Protein AF-A0AAU2B4T7-F1 (afdb_monomer_lite)

Structure (mmCIF, N/CA/C/O backbone):
data_AF-A0AAU2B4T7-F1
#
_entry.id   AF-A0AAU2B4T7-F1
#
loop_
_atom_site.group_PDB
_atom_site.id
_atom_site.type_symbol
_atom_site.label_atom_id
_atom_site.label_alt_id
_atom_site.label_comp_id
_atom_site.label_asym_id
_atom_site.label_entity_id
_atom_site.label_seq_id
_atom_site.pdbx_PDB_ins_code
_atom_site.Cartn_x
_atom_site.Cartn_y
_atom_site.Cartn_z
_atom_site.occupancy
_atom_site.B_iso_or_equiv
_atom_site.auth_seq_id
_atom_site.auth_comp_id
_atom_site.auth_asym_id
_atom_site.auth_atom_id
_atom_site.pdbx_PDB_model_num
ATOM 1 N N . MET A 1 1 ? 13.700 20.867 9.592 1.00 65.12 1 MET A N 1
ATOM 2 C CA . MET A 1 1 ? 14.419 20.453 8.367 1.00 65.12 1 MET A CA 1
ATOM 3 C C . MET A 1 1 ? 14.984 21.706 7.718 1.00 65.12 1 MET A C 1
ATOM 5 O O . MET A 1 1 ? 14.239 22.671 7.587 1.00 65.12 1 MET A O 1
ATOM 9 N N . ASP A 1 2 ? 16.271 21.723 7.380 1.00 89.44 2 ASP A N 1
ATOM 10 C CA . ASP A 1 2 ? 16.912 22.858 6.702 1.00 89.44 2 ASP A CA 1
ATOM 11 C C . ASP A 1 2 ? 16.233 23.143 5.335 1.00 89.44 2 ASP A C 1
ATOM 13 O O . ASP A 1 2 ? 15.944 22.196 4.593 1.00 89.44 2 ASP A O 1
ATOM 17 N N . PRO A 1 3 ? 15.928 24.411 4.981 1.00 88.50 3 PRO A N 1
ATOM 18 C CA . PRO A 1 3 ? 15.316 24.763 3.699 1.00 88.50 3 PRO A CA 1
ATOM 19 C C . PRO A 1 3 ? 16.055 24.267 2.449 1.00 88.50 3 PRO A C 1
ATOM 21 O O . PRO A 1 3 ? 15.417 24.097 1.405 1.00 88.50 3 PRO A O 1
ATOM 24 N N . LEU A 1 4 ? 17.378 24.070 2.502 1.00 88.19 4 LEU A N 1
ATOM 25 C CA . LEU A 1 4 ? 18.129 23.475 1.391 1.00 88.19 4 LEU A CA 1
ATOM 26 C C . LEU A 1 4 ? 17.910 21.957 1.331 1.00 88.19 4 LEU A C 1
ATOM 28 O O . LEU A 1 4 ? 17.524 21.450 0.276 1.00 88.19 4 LEU A O 1
ATOM 32 N N . ALA A 1 5 ? 18.037 21.259 2.462 1.00 89.44 5 ALA A N 1
ATOM 33 C CA . ALA A 1 5 ? 17.748 19.825 2.560 1.00 89.44 5 ALA A CA 1
ATOM 34 C C . ALA A 1 5 ? 16.322 19.475 2.090 1.00 89.44 5 ALA A C 1
ATOM 36 O O . ALA A 1 5 ? 16.119 18.525 1.334 1.00 89.44 5 ALA A O 1
ATOM 37 N N . ARG A 1 6 ? 15.323 20.295 2.452 1.00 88.94 6 ARG A N 1
ATOM 38 C CA . ARG A 1 6 ? 13.937 20.118 1.985 1.00 88.94 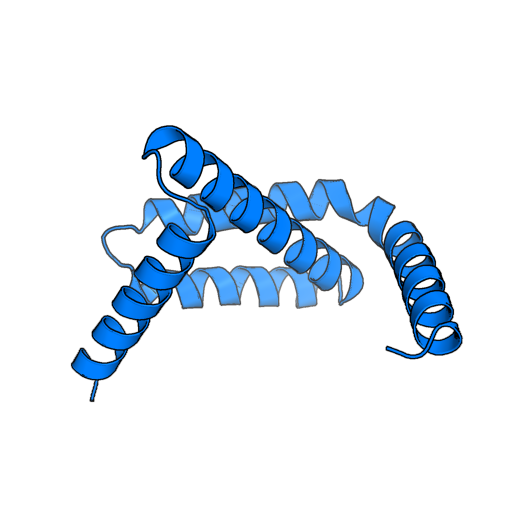6 ARG A CA 1
ATOM 39 C C . ARG A 1 6 ? 13.823 20.222 0.461 1.00 88.94 6 ARG A C 1
ATOM 41 O O . ARG A 1 6 ? 13.106 19.437 -0.151 1.00 88.94 6 ARG A O 1
ATOM 48 N N . ARG A 1 7 ? 14.511 21.187 -0.157 1.00 90.19 7 ARG A N 1
ATOM 49 C CA . ARG A 1 7 ? 14.491 21.379 -1.618 1.00 90.19 7 ARG A CA 1
ATOM 50 C C . ARG A 1 7 ? 15.153 20.218 -2.354 1.00 90.19 7 ARG A C 1
ATOM 52 O O . ARG A 1 7 ? 14.599 19.752 -3.344 1.00 90.19 7 ARG A O 1
ATOM 59 N N . GLN A 1 8 ? 16.283 19.729 -1.848 1.00 91.75 8 GLN A N 1
ATOM 60 C CA . GLN A 1 8 ? 16.969 18.558 -2.400 1.00 91.75 8 GLN A CA 1
ATOM 61 C C . GLN A 1 8 ? 16.091 17.306 -2.324 1.00 91.75 8 GLN A C 1
ATOM 63 O O . GLN A 1 8 ? 15.960 16.594 -3.316 1.00 91.75 8 GLN A O 1
ATOM 68 N N . MET A 1 9 ? 15.419 17.092 -1.190 1.00 92.38 9 MET A N 1
ATOM 69 C CA . MET A 1 9 ? 14.482 15.981 -1.022 1.00 92.38 9 MET A CA 1
ATOM 70 C C . MET A 1 9 ? 13.330 16.049 -2.033 1.00 92.38 9 MET A C 1
ATOM 72 O O . MET A 1 9 ? 13.035 15.063 -2.699 1.00 92.38 9 MET A O 1
ATOM 76 N N . ILE A 1 10 ? 12.705 17.220 -2.199 1.00 92.50 10 ILE A N 1
ATOM 77 C CA . ILE A 1 10 ? 11.608 17.400 -3.165 1.00 92.50 10 ILE A CA 1
ATOM 78 C C . ILE A 1 10 ? 12.079 17.112 -4.595 1.00 92.50 10 ILE A C 1
ATOM 80 O O . ILE A 1 10 ? 11.387 16.413 -5.332 1.00 92.50 10 ILE A O 1
ATOM 84 N N . ALA A 1 11 ? 13.248 17.627 -4.985 1.00 92.50 11 ALA A N 1
ATOM 85 C CA . ALA A 1 11 ? 13.804 17.384 -6.313 1.00 92.50 11 ALA A CA 1
ATOM 86 C C . ALA A 1 11 ? 14.079 15.890 -6.545 1.00 92.50 11 ALA A C 1
ATOM 88 O O . ALA A 1 11 ? 13.727 15.356 -7.594 1.00 92.50 11 ALA A O 1
ATOM 89 N N . HIS A 1 12 ? 14.635 15.200 -5.547 1.00 92.81 12 HIS A N 1
ATOM 90 C CA . HIS A 1 12 ? 14.878 13.762 -5.624 1.00 92.81 12 HIS A CA 1
ATOM 91 C C . HIS A 1 12 ? 13.573 12.966 -5.777 1.00 92.81 12 HIS A C 1
ATOM 93 O O . HIS A 1 12 ? 13.461 12.142 -6.679 1.00 92.81 12 HIS A O 1
ATOM 99 N N . VAL A 1 13 ? 12.539 13.288 -4.991 1.00 92.38 13 VAL A N 1
ATOM 100 C CA . VAL A 1 13 ? 11.211 12.660 -5.112 1.00 92.38 13 VAL A CA 1
ATOM 101 C C . VAL A 1 13 ? 10.605 12.871 -6.503 1.00 92.38 13 VAL A C 1
ATOM 103 O O . VAL A 1 13 ? 9.962 11.970 -7.034 1.00 92.38 13 VAL A O 1
ATOM 106 N N . GLN A 1 14 ? 10.799 14.038 -7.123 1.00 92.19 14 GLN A N 1
ATOM 107 C CA . GLN A 1 14 ? 10.306 14.288 -8.481 1.00 92.19 14 GLN A CA 1
ATOM 108 C C . GLN A 1 14 ? 11.001 13.411 -9.528 1.00 92.19 14 GLN A C 1
ATOM 110 O O . GLN A 1 14 ? 10.323 12.901 -10.421 1.00 9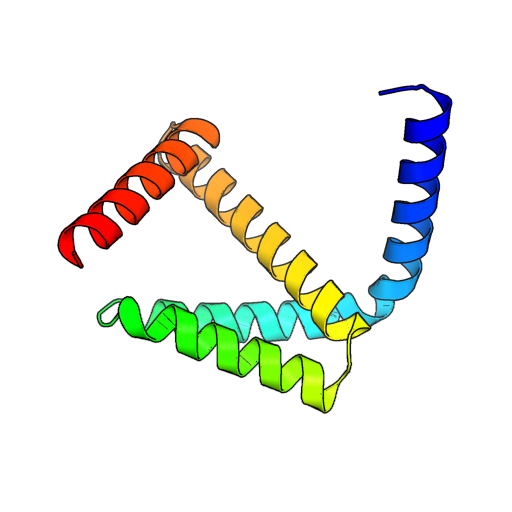2.19 14 GLN A O 1
ATOM 115 N N . VAL A 1 15 ? 12.316 13.214 -9.403 1.00 94.06 15 VAL A N 1
ATOM 116 C CA . VAL A 1 15 ? 13.085 12.316 -10.277 1.00 94.06 15 VAL A CA 1
ATOM 117 C C . VAL A 1 15 ? 12.597 10.878 -10.120 1.00 94.06 15 VAL A C 1
ATOM 119 O O . VAL A 1 15 ? 12.240 10.244 -11.111 1.00 94.06 15 VAL A O 1
ATOM 122 N N . GLU A 1 16 ? 12.481 10.393 -8.883 1.00 93.69 16 GLU A N 1
ATOM 123 C CA . GLU A 1 16 ? 11.988 9.039 -8.610 1.00 93.69 16 GLU A CA 1
ATOM 124 C C . GLU A 1 16 ? 10.554 8.839 -9.104 1.00 93.69 16 GLU A C 1
ATOM 126 O O . GLU A 1 16 ? 10.237 7.822 -9.716 1.00 93.69 16 GLU A O 1
ATOM 131 N N . ARG A 1 17 ? 9.684 9.840 -8.935 1.00 90.88 17 ARG A N 1
ATOM 132 C CA . ARG A 1 17 ? 8.318 9.789 -9.468 1.00 90.88 17 ARG A CA 1
ATOM 133 C C . ARG A 1 17 ? 8.306 9.610 -10.983 1.00 90.88 17 ARG A C 1
ATOM 135 O O . ARG A 1 17 ? 7.498 8.835 -11.480 1.00 90.88 17 ARG A O 1
ATOM 142 N N . GLN A 1 18 ? 9.142 10.342 -11.720 1.00 92.94 18 GLN A N 1
ATOM 143 C CA . GLN A 1 18 ? 9.210 10.201 -13.177 1.00 92.94 18 GLN A CA 1
ATOM 144 C C . GLN A 1 18 ? 9.746 8.829 -13.583 1.00 92.94 18 GLN A C 1
ATOM 146 O O . GLN A 1 18 ? 9.205 8.223 -14.503 1.00 92.94 18 GLN A O 1
ATOM 151 N N . ARG A 1 19 ? 10.756 8.331 -12.864 1.00 94.00 19 ARG A N 1
ATOM 152 C CA . ARG A 1 19 ? 11.357 7.014 -13.090 1.00 94.00 19 ARG A CA 1
ATOM 153 C C . ARG A 1 19 ? 10.359 5.873 -12.900 1.00 94.00 19 ARG A C 1
ATOM 155 O O . ARG A 1 19 ? 10.341 4.951 -13.700 1.00 94.00 19 ARG A O 1
ATOM 162 N N . LEU A 1 20 ? 9.509 5.965 -11.880 1.00 94.00 20 LEU A N 1
ATOM 163 C CA . LEU A 1 20 ? 8.551 4.917 -11.511 1.00 94.00 20 LEU A CA 1
ATOM 164 C C . LEU A 1 20 ? 7.191 5.033 -12.199 1.00 94.00 20 LEU A C 1
ATOM 166 O O . LEU A 1 20 ? 6.377 4.116 -12.106 1.00 94.00 20 LEU A O 1
ATOM 170 N N . LEU A 1 21 ? 6.911 6.158 -12.861 1.00 91.50 21 LEU A N 1
ATOM 171 C CA . LEU A 1 21 ? 5.630 6.385 -13.526 1.00 91.50 21 LEU A CA 1
ATOM 172 C C . LEU A 1 21 ? 5.248 5.269 -14.520 1.00 91.50 21 LEU A C 1
ATOM 174 O O . LEU A 1 21 ? 4.080 4.875 -14.499 1.00 91.50 21 LEU A O 1
ATOM 178 N N . PRO A 1 22 ? 6.171 4.727 -15.345 1.00 94.88 22 PRO A N 1
ATOM 179 C CA . PRO A 1 22 ? 5.857 3.624 -16.257 1.00 94.88 22 PRO A CA 1
ATOM 180 C C . PRO A 1 22 ? 5.396 2.351 -15.536 1.00 94.88 22 PRO A C 1
ATOM 1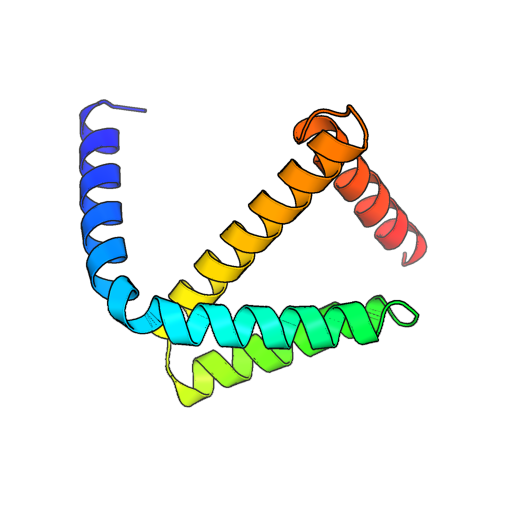82 O O . PRO A 1 22 ? 4.536 1.633 -16.036 1.00 94.88 22 PRO A O 1
ATOM 185 N N . GLU A 1 23 ? 5.903 2.113 -14.327 1.00 94.38 23 GLU A N 1
ATOM 186 C CA . GLU A 1 23 ? 5.660 0.889 -13.557 1.00 94.38 23 GLU A CA 1
ATOM 187 C C . GLU A 1 23 ? 4.327 0.910 -12.789 1.00 94.38 23 GLU A C 1
ATOM 189 O O . GLU A 1 23 ? 3.893 -0.106 -12.237 1.00 94.38 23 GLU A O 1
ATOM 194 N N . HIS A 1 24 ? 3.663 2.071 -12.731 1.00 90.56 24 HIS A N 1
ATOM 195 C CA . HIS A 1 24 ? 2.516 2.328 -11.859 1.00 90.56 24 HIS A CA 1
ATOM 196 C C . HIS A 1 24 ? 1.306 1.426 -12.142 1.00 90.56 24 HIS A C 1
ATOM 198 O O . HIS A 1 24 ? 0.639 0.967 -11.210 1.00 90.56 24 HIS A O 1
ATOM 204 N N . GLU A 1 25 ? 0.995 1.177 -13.416 1.00 93.62 25 GLU A N 1
ATOM 205 C CA . GLU A 1 25 ? -0.150 0.342 -13.789 1.00 93.62 25 GLU A CA 1
ATOM 206 C C . GLU A 1 25 ? 0.053 -1.105 -13.332 1.00 93.62 25 GLU A C 1
ATOM 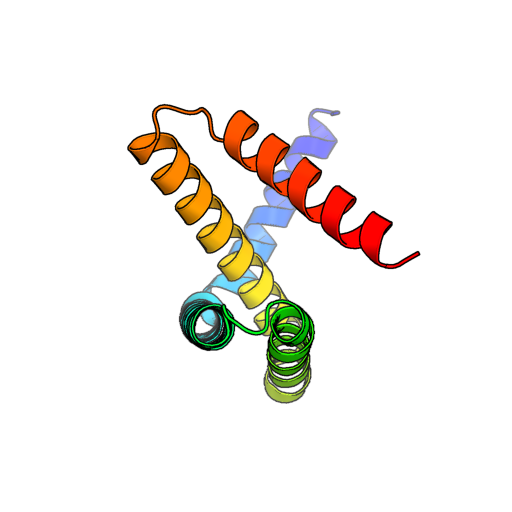208 O O . GLU A 1 25 ? -0.815 -1.672 -12.660 1.00 93.62 25 GLU A O 1
ATOM 213 N N . GLN A 1 26 ? 1.218 -1.680 -13.638 1.00 94.12 26 GLN A N 1
ATOM 214 C CA . GLN A 1 26 ? 1.540 -3.048 -13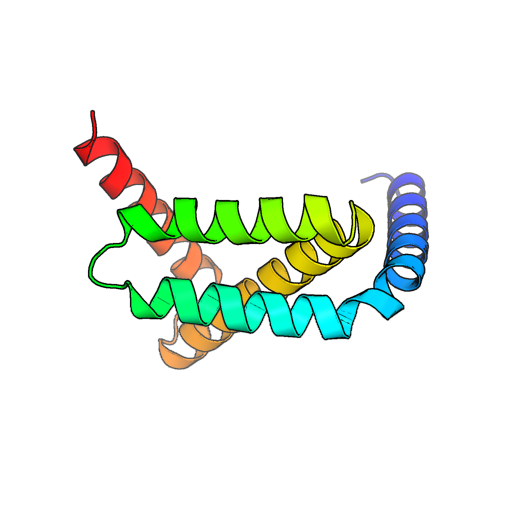.251 1.00 94.12 26 GLN A CA 1
ATOM 215 C C . GLN A 1 26 ? 1.631 -3.184 -11.729 1.00 94.12 26 GLN A C 1
ATOM 217 O O . GLN A 1 26 ? 1.050 -4.109 -11.166 1.00 94.12 26 GLN A O 1
ATOM 222 N N . ALA A 1 27 ? 2.264 -2.224 -11.048 1.00 94.19 27 ALA A N 1
ATOM 223 C CA . ALA A 1 27 ? 2.318 -2.181 -9.590 1.00 94.19 27 ALA A CA 1
ATOM 224 C C . ALA A 1 27 ? 0.915 -2.182 -8.967 1.00 94.19 27 ALA A C 1
ATOM 226 O O . ALA A 1 27 ? 0.653 -2.935 -8.035 1.00 94.19 27 ALA A O 1
ATOM 227 N N . THR A 1 28 ? -0.007 -1.387 -9.516 1.00 94.88 28 THR A N 1
ATOM 228 C CA . THR A 1 28 ? -1.390 -1.309 -9.029 1.00 94.88 28 THR A CA 1
ATOM 229 C C . THR A 1 28 ? -2.139 -2.627 -9.204 1.00 94.88 28 THR A C 1
ATOM 231 O O . THR A 1 28 ? -2.827 -3.062 -8.281 1.00 94.88 28 THR A O 1
ATOM 234 N N . ARG A 1 29 ? -1.992 -3.291 -10.356 1.00 95.00 29 ARG A N 1
ATOM 235 C CA . ARG A 1 29 ? -2.603 -4.609 -10.598 1.00 95.00 29 ARG A CA 1
ATOM 236 C C . ARG A 1 29 ? -2.074 -5.657 -9.621 1.00 95.00 29 ARG A C 1
ATOM 238 O O . ARG A 1 29 ? -2.873 -6.336 -8.982 1.00 95.00 29 ARG A O 1
ATOM 245 N N . THR A 1 30 ? -0.757 -5.710 -9.432 1.00 95.06 30 THR A N 1
ATOM 246 C CA . THR A 1 30 ? -0.127 -6.622 -8.470 1.00 95.06 30 THR A CA 1
ATOM 247 C C . THR A 1 30 ? -0.582 -6.341 -7.035 1.00 95.06 30 THR A C 1
ATOM 249 O O . THR A 1 30 ? -0.884 -7.279 -6.303 1.00 95.06 30 THR A O 1
ATOM 252 N N . THR A 1 31 ? -0.709 -5.071 -6.626 1.00 96.38 31 THR A N 1
ATOM 253 C CA . THR A 1 31 ? -1.267 -4.713 -5.309 1.00 96.38 31 THR A CA 1
ATOM 254 C C . THR A 1 31 ? -2.677 -5.269 -5.135 1.00 96.38 31 THR A C 1
ATOM 256 O O . THR A 1 31 ? -2.981 -5.858 -4.102 1.00 96.38 31 THR A O 1
ATOM 259 N N . ILE A 1 32 ? -3.542 -5.128 -6.143 1.00 95.00 32 ILE A N 1
ATOM 260 C CA . ILE A 1 32 ? -4.915 -5.649 -6.089 1.00 95.00 32 ILE A CA 1
ATOM 261 C C . ILE A 1 32 ? -4.916 -7.175 -5.934 1.00 95.00 32 ILE A C 1
ATOM 263 O O . ILE A 1 32 ? -5.691 -7.706 -5.140 1.00 95.00 32 ILE A O 1
ATOM 267 N N . GLU A 1 33 ? -4.066 -7.890 -6.670 1.00 94.00 33 GLU A N 1
ATOM 268 C CA . GLU A 1 33 ? -3.932 -9.349 -6.556 1.00 94.00 33 GLU A CA 1
ATOM 269 C C . GLU A 1 33 ? -3.440 -9.770 -5.168 1.00 94.00 33 GLU A C 1
ATOM 271 O O . GLU A 1 33 ? -4.042 -10.645 -4.541 1.00 94.00 33 GLU A O 1
ATOM 276 N N . MET A 1 34 ? -2.420 -9.084 -4.647 1.00 93.94 34 MET A N 1
ATOM 277 C CA . MET A 1 34 ? -1.892 -9.300 -3.302 1.00 93.94 34 MET A CA 1
ATOM 278 C C . MET A 1 34 ? -2.966 -9.072 -2.229 1.00 93.94 34 MET A C 1
ATOM 280 O O . MET A 1 34 ? -3.165 -9.923 -1.363 1.00 93.94 34 MET A O 1
ATOM 284 N N . LEU A 1 35 ? -3.721 -7.972 -2.312 1.00 92.56 35 LEU A N 1
ATOM 285 C CA . LEU A 1 35 ? -4.805 -7.666 -1.374 1.00 92.56 35 LEU A CA 1
ATOM 286 C C . LEU A 1 35 ? -5.948 -8.687 -1.460 1.00 92.56 35 LEU A C 1
ATOM 288 O O . LEU A 1 35 ? -6.476 -9.101 -0.427 1.00 92.56 35 LEU A O 1
ATOM 292 N N . ARG A 1 36 ? -6.319 -9.140 -2.664 1.00 92.50 36 ARG A N 1
ATOM 293 C CA . ARG A 1 36 ? -7.330 -10.197 -2.848 1.00 92.50 36 ARG A CA 1
ATOM 294 C C . ARG A 1 36 ? -6.878 -11.518 -2.237 1.00 92.50 36 ARG A C 1
ATOM 296 O O . ARG A 1 36 ? -7.665 -12.170 -1.558 1.00 92.50 36 ARG A O 1
ATOM 303 N N . ALA A 1 37 ? -5.618 -11.894 -2.445 1.00 88.62 37 ALA A N 1
ATOM 304 C CA . ALA A 1 37 ? -5.053 -13.098 -1.851 1.00 88.62 37 ALA A CA 1
ATOM 305 C C . ALA A 1 37 ? -5.029 -13.007 -0.319 1.00 88.62 37 ALA A C 1
ATOM 307 O O . ALA A 1 37 ? -5.453 -13.947 0.345 1.00 88.62 37 ALA A O 1
ATOM 308 N N . GLY A 1 38 ? -4.605 -11.873 0.247 1.00 86.06 38 GLY A N 1
ATOM 309 C CA . GLY A 1 38 ? -4.573 -11.668 1.697 1.00 86.06 38 GLY A CA 1
ATOM 310 C C . GLY A 1 38 ? -5.964 -11.694 2.337 1.00 86.06 38 GLY A C 1
ATOM 311 O O . GLY A 1 38 ? -6.206 -12.447 3.275 1.00 86.06 38 GLY A O 1
ATOM 312 N N . THR A 1 39 ? -6.908 -10.921 1.793 1.00 85.94 39 THR A N 1
ATOM 313 C CA . THR A 1 39 ? -8.284 -10.834 2.322 1.00 85.94 39 THR A CA 1
ATOM 314 C C . THR A 1 39 ? -9.086 -12.124 2.140 1.00 85.94 39 THR A C 1
ATOM 316 O O . THR A 1 39 ? -9.941 -12.429 2.968 1.00 85.94 39 THR A O 1
ATOM 319 N N . GLY A 1 40 ? -8.779 -12.923 1.112 1.00 83.19 40 GLY A N 1
ATOM 320 C CA . GLY A 1 40 ? -9.360 -14.254 0.913 1.00 83.19 40 GLY A CA 1
ATOM 321 C C . GLY A 1 40 ? -8.985 -15.280 1.990 1.00 83.19 40 GLY A C 1
ATOM 322 O O . GLY A 1 40 ? -9.675 -16.285 2.121 1.00 83.19 40 GLY A O 1
ATOM 323 N N . HIS A 1 41 ? -7.942 -15.013 2.785 1.00 84.19 41 HIS A N 1
ATOM 324 C CA . HIS A 1 41 ? -7.478 -15.870 3.881 1.00 84.19 41 HIS A CA 1
ATOM 325 C C . HIS A 1 41 ? -7.686 -15.204 5.249 1.00 84.19 41 HIS A C 1
ATOM 327 O O . HIS A 1 41 ? -6.885 -15.382 6.162 1.00 84.19 41 HIS A O 1
ATOM 333 N N . ALA A 1 42 ? -8.771 -14.439 5.421 1.00 75.38 42 ALA A N 1
ATOM 334 C CA . ALA A 1 42 ? -9.080 -13.759 6.685 1.00 75.38 42 ALA A CA 1
ATOM 335 C C . ALA A 1 42 ? -9.200 -14.714 7.895 1.00 75.38 42 ALA A C 1
ATOM 337 O O . ALA A 1 42 ? -8.966 -14.301 9.026 1.00 75.38 42 ALA A O 1
ATOM 338 N N . SER A 1 43 ? -9.527 -15.992 7.667 1.00 78.06 43 SER A N 1
ATOM 339 C CA . SER A 1 43 ? -9.538 -17.043 8.697 1.00 78.06 43 SER A CA 1
ATOM 340 C C . SER A 1 43 ? -8.144 -17.548 9.090 1.00 78.06 43 SER A C 1
ATOM 342 O O . SER A 1 43 ? -8.011 -18.262 10.080 1.00 78.06 43 SER A O 1
ATOM 344 N N . GLU A 1 44 ? -7.108 -17.192 8.329 1.00 83.81 44 GLU A N 1
ATOM 345 C CA . GLU A 1 44 ? -5.715 -17.594 8.530 1.00 83.81 44 GLU A CA 1
ATOM 346 C C . GLU A 1 44 ? -4.787 -16.363 8.502 1.00 83.81 44 GLU A C 1
ATOM 348 O O . GLU A 1 44 ? -3.907 -16.250 7.643 1.00 83.81 44 GLU A O 1
ATOM 353 N N . PRO A 1 45 ? -4.930 -15.419 9.452 1.00 79.69 45 PRO A N 1
ATOM 354 C CA . PRO A 1 45 ? -4.193 -14.151 9.431 1.00 79.69 45 PRO A CA 1
ATOM 355 C C . PRO A 1 45 ? -2.667 -14.342 9.439 1.00 79.69 45 PRO A C 1
ATOM 357 O O . PRO A 1 45 ? -1.930 -13.553 8.850 1.00 79.69 45 PRO A O 1
ATOM 360 N N . ARG A 1 46 ? -2.183 -15.447 10.022 1.00 83.12 46 ARG A N 1
ATOM 361 C CA . ARG A 1 46 ? -0.756 -15.810 10.069 1.00 83.12 46 ARG A CA 1
ATOM 362 C C . ARG A 1 46 ? -0.166 -16.166 8.701 1.00 83.12 46 ARG A C 1
ATOM 364 O O . ARG A 1 46 ? 1.049 -16.109 8.542 1.00 83.12 46 ARG A O 1
ATOM 371 N N . LEU A 1 47 ? -0.992 -16.529 7.718 1.00 86.38 47 LEU A N 1
ATOM 372 C CA . LEU A 1 47 ? -0.549 -16.862 6.362 1.00 86.38 47 LEU A CA 1
ATOM 373 C C . LEU A 1 47 ? -0.281 -15.604 5.520 1.00 86.38 47 LEU A C 1
ATOM 375 O O . LEU A 1 47 ? 0.579 -15.612 4.637 1.00 86.38 47 LEU A O 1
ATOM 379 N N . VAL A 1 48 ? -0.984 -14.505 5.812 1.00 86.44 48 VAL A N 1
ATOM 380 C CA . VAL A 1 48 ? -0.960 -13.268 5.017 1.00 86.44 48 VAL A CA 1
ATOM 381 C C . VAL A 1 48 ? 0.454 -12.687 4.842 1.00 86.44 48 VAL A C 1
ATOM 383 O O . VAL A 1 48 ? 0.807 -12.370 3.702 1.00 86.44 48 VAL A O 1
ATOM 386 N N . PRO A 1 49 ? 1.321 -12.598 5.876 1.00 88.19 49 PRO A N 1
ATOM 387 C CA . PRO A 1 49 ? 2.694 -12.118 5.695 1.00 88.19 49 PRO A CA 1
ATOM 388 C C . PRO A 1 49 ? 3.511 -12.955 4.703 1.00 88.19 49 PRO A C 1
ATOM 390 O O . PRO A 1 49 ? 4.277 -12.401 3.915 1.00 88.19 49 PRO A O 1
ATOM 393 N N . TYR A 1 50 ? 3.327 -14.278 4.694 1.00 90.62 50 TYR A N 1
ATOM 394 C CA . TYR A 1 50 ? 4.046 -15.175 3.787 1.00 90.62 50 TYR A CA 1
ATOM 395 C C . TYR A 1 50 ? 3.530 -15.082 2.350 1.00 90.62 50 TYR A C 1
ATOM 397 O O . TYR A 1 50 ? 4.331 -15.123 1.416 1.00 90.62 50 TYR A O 1
ATOM 405 N N . LEU A 1 51 ? 2.220 -14.887 2.161 1.00 90.12 51 LEU A N 1
ATOM 406 C CA . LEU A 1 51 ? 1.647 -14.588 0.844 1.00 90.12 51 LEU A CA 1
ATOM 407 C C . LEU A 1 51 ? 2.226 -13.283 0.295 1.00 90.12 51 LEU A C 1
ATOM 409 O O . LEU A 1 51 ? 2.719 -13.254 -0.831 1.00 90.12 51 LEU A O 1
ATOM 413 N N . ASN A 1 52 ? 2.247 -12.232 1.116 1.00 91.50 52 ASN A N 1
ATOM 414 C CA . ASN A 1 52 ? 2.826 -10.944 0.741 1.00 91.50 52 ASN A CA 1
ATOM 415 C C . ASN A 1 52 ? 4.314 -11.087 0.386 1.00 91.50 52 ASN A C 1
ATOM 417 O O . ASN A 1 52 ? 4.751 -10.565 -0.638 1.00 91.50 52 ASN A O 1
ATOM 421 N N . LEU A 1 53 ? 5.087 -11.846 1.172 1.00 94.00 53 LEU A N 1
ATOM 422 C CA . LEU A 1 53 ? 6.490 -12.136 0.866 1.00 94.00 53 LEU A CA 1
ATOM 423 C C . LEU A 1 53 ? 6.651 -12.835 -0.492 1.00 94.00 53 LEU A C 1
ATOM 425 O O . LEU A 1 53 ? 7.547 -12.472 -1.253 1.00 94.00 53 LEU A O 1
ATOM 429 N N . ALA A 1 54 ? 5.780 -13.791 -0.823 1.00 94.19 54 ALA A N 1
ATOM 430 C CA . ALA A 1 54 ? 5.791 -14.464 -2.121 1.00 94.19 54 ALA A CA 1
ATOM 431 C C . ALA A 1 54 ? 5.595 -13.470 -3.281 1.00 94.19 54 ALA A C 1
ATOM 433 O O . ALA A 1 54 ? 6.350 -13.515 -4.254 1.00 94.19 54 ALA A O 1
ATOM 434 N N . TYR A 1 55 ? 4.653 -12.527 -3.156 1.00 93.38 55 TYR A N 1
ATOM 435 C CA . TYR A 1 55 ? 4.458 -11.460 -4.147 1.00 93.38 55 TYR A CA 1
ATOM 436 C C . TYR A 1 55 ? 5.690 -10.556 -4.271 1.00 93.38 55 TYR A C 1
ATOM 438 O O . TYR A 1 55 ? 6.136 -10.282 -5.386 1.00 93.38 55 TYR A O 1
ATOM 446 N N . LEU A 1 56 ? 6.280 -10.127 -3.150 1.00 94.88 56 LEU A N 1
ATOM 447 C CA . LEU A 1 56 ? 7.470 -9.266 -3.156 1.00 94.88 56 LEU A CA 1
ATOM 448 C C . LEU A 1 56 ? 8.671 -9.956 -3.815 1.00 94.88 56 LEU A C 1
ATOM 450 O O . LEU A 1 56 ? 9.345 -9.357 -4.655 1.00 94.88 56 LEU A O 1
ATOM 454 N N . LEU A 1 57 ? 8.927 -11.221 -3.469 1.00 96.25 57 LEU A N 1
ATOM 455 C CA . LEU A 1 57 ? 9.999 -12.013 -4.074 1.00 96.25 57 LEU A CA 1
ATOM 456 C C . LEU A 1 57 ? 9.742 -12.263 -5.564 1.00 96.25 57 LEU A C 1
ATOM 458 O O . LEU A 1 57 ? 10.670 -12.150 -6.363 1.00 96.25 57 LEU A O 1
ATOM 462 N N . GLY A 1 58 ? 8.494 -12.546 -5.945 1.00 95.06 58 GLY A N 1
ATOM 463 C CA . GLY A 1 58 ? 8.094 -12.725 -7.339 1.00 95.06 58 GLY A CA 1
ATOM 464 C C . GLY A 1 58 ? 8.324 -11.469 -8.176 1.00 95.06 58 GLY A C 1
ATOM 465 O O . GLY A 1 58 ? 8.929 -11.546 -9.247 1.00 95.06 58 GLY A O 1
ATOM 466 N N . VAL A 1 59 ? 7.920 -10.299 -7.670 1.00 95.69 59 VAL A N 1
ATOM 467 C CA . VAL A 1 59 ? 8.149 -9.020 -8.356 1.00 95.69 59 VAL A CA 1
ATOM 468 C C . VAL A 1 59 ? 9.631 -8.704 -8.459 1.00 95.69 59 VAL A C 1
ATOM 470 O O . VAL A 1 59 ? 10.105 -8.406 -9.554 1.00 95.69 59 VAL A O 1
ATOM 473 N N . LYS A 1 60 ? 10.380 -8.839 -7.360 1.00 95.94 60 LYS A N 1
ATOM 474 C CA . LYS A 1 60 ? 11.824 -8.597 -7.364 1.00 95.94 60 LYS A CA 1
ATOM 475 C C . LYS A 1 60 ? 12.548 -9.492 -8.371 1.00 95.94 60 LYS A C 1
ATOM 477 O O . LYS A 1 60 ? 13.379 -9.005 -9.129 1.00 95.94 60 LYS A O 1
ATOM 482 N N . GLY A 1 61 ? 12.230 -10.787 -8.383 1.00 95.38 61 GLY A N 1
ATOM 483 C CA . GLY A 1 61 ? 12.874 -11.760 -9.264 1.00 95.38 61 GLY A CA 1
ATOM 484 C C . GLY A 1 61 ? 12.522 -11.592 -10.743 1.00 95.38 61 GLY A C 1
ATOM 485 O O . GLY A 1 61 ? 13.353 -11.895 -11.593 1.00 95.38 61 GLY A O 1
ATOM 486 N N . THR A 1 62 ? 11.318 -11.103 -11.054 1.00 94.38 62 THR A N 1
ATOM 487 C CA . THR A 1 62 ? 10.818 -11.020 -12.439 1.00 94.38 62 THR A CA 1
ATOM 488 C C . THR A 1 62 ? 11.057 -9.653 -13.075 1.00 94.38 62 THR A C 1
ATOM 490 O O . THR A 1 62 ? 11.408 -9.576 -14.250 1.00 94.38 62 THR A O 1
ATOM 493 N N . TYR A 1 63 ? 10.863 -8.577 -12.310 1.00 92.19 63 TYR A N 1
ATOM 494 C CA . TYR A 1 63 ? 10.781 -7.208 -12.830 1.00 92.19 63 TYR A CA 1
ATOM 495 C C . TYR A 1 63 ? 11.830 -6.259 -12.227 1.00 92.19 63 TYR A C 1
ATOM 497 O O . TYR A 1 63 ? 12.013 -5.151 -12.724 1.00 92.19 63 TYR A O 1
ATOM 505 N N . GLY A 1 64 ? 12.546 -6.686 -11.183 1.00 93.69 64 GLY A N 1
ATOM 506 C CA . GLY A 1 64 ? 13.614 -5.907 -10.557 1.00 93.69 64 GLY A CA 1
ATOM 507 C C . GLY A 1 64 ? 13.138 -4.875 -9.529 1.00 93.69 64 GLY A C 1
ATOM 508 O O . GLY A 1 64 ? 11.974 -4.835 -9.122 1.00 93.69 64 GLY A O 1
ATOM 509 N N . ASP A 1 65 ? 14.084 -4.053 -9.071 1.00 95.25 65 ASP A N 1
ATOM 510 C CA . ASP A 1 65 ? 13.901 -3.179 -7.907 1.00 95.25 65 ASP A CA 1
ATOM 511 C C . ASP A 1 65 ? 12.968 -1.985 -8.176 1.00 95.25 65 ASP A C 1
ATOM 513 O O . ASP A 1 65 ? 12.276 -1.532 -7.265 1.00 95.25 65 ASP A O 1
ATOM 517 N N . ASP A 1 66 ? 12.876 -1.505 -9.418 1.00 94.19 66 ASP A N 1
ATOM 518 C CA . ASP A 1 66 ? 12.008 -0.374 -9.784 1.00 94.19 66 ASP A CA 1
ATOM 519 C C . ASP A 1 66 ? 10.536 -0.755 -9.656 1.00 94.19 66 ASP A C 1
ATOM 521 O O . ASP A 1 66 ? 9.751 -0.054 -9.015 1.00 94.19 66 ASP A O 1
ATOM 525 N N . GLN A 1 67 ? 10.175 -1.926 -10.181 1.00 93.69 67 GLN A N 1
ATOM 526 C CA . GLN A 1 67 ? 8.829 -2.462 -10.045 1.00 93.69 67 GLN A CA 1
ATOM 527 C C . GLN A 1 67 ? 8.511 -2.809 -8.585 1.00 93.69 67 GLN A C 1
ATOM 529 O O . GLN A 1 67 ? 7.379 -2.604 -8.146 1.00 93.69 67 GLN A O 1
ATOM 534 N N . LEU A 1 68 ? 9.496 -3.292 -7.817 1.00 96.19 68 LEU A N 1
ATOM 535 C CA . LEU A 1 68 ? 9.342 -3.526 -6.380 1.00 96.19 68 LEU A CA 1
ATOM 536 C C . LEU A 1 68 ? 9.072 -2.216 -5.626 1.00 96.19 68 LEU A C 1
ATOM 538 O O . LEU A 1 68 ? 8.193 -2.170 -4.764 1.00 96.19 68 LEU A O 1
ATOM 542 N N . MET A 1 69 ? 9.776 -1.137 -5.970 1.00 96.31 69 MET A N 1
ATOM 543 C CA . MET A 1 69 ? 9.561 0.175 -5.367 1.00 96.31 69 MET A CA 1
ATOM 544 C C . MET A 1 69 ? 8.203 0.763 -5.764 1.00 96.31 69 MET A C 1
ATOM 546 O O . MET A 1 69 ? 7.480 1.271 -4.907 1.00 96.31 69 MET A O 1
ATOM 550 N N . ALA A 1 70 ? 7.809 0.636 -7.033 1.00 96.44 70 ALA A N 1
ATOM 551 C CA . ALA A 1 70 ? 6.482 1.027 -7.498 1.00 96.44 70 ALA A CA 1
ATOM 552 C C . ALA A 1 70 ? 5.368 0.232 -6.793 1.00 96.44 70 ALA A C 1
ATOM 554 O O . ALA A 1 70 ? 4.348 0.811 -6.415 1.00 96.44 70 ALA A O 1
ATOM 555 N N . LEU A 1 71 ? 5.571 -1.070 -6.559 1.00 96.50 71 LEU A N 1
ATOM 556 C CA . LEU A 1 71 ? 4.656 -1.911 -5.785 1.00 96.50 71 LEU A CA 1
ATOM 557 C C . LEU A 1 71 ? 4.544 -1.423 -4.337 1.00 96.50 71 LEU A C 1
ATOM 559 O O . LEU A 1 71 ? 3.433 -1.228 -3.854 1.00 96.50 71 LEU A O 1
ATOM 563 N N . ALA A 1 72 ? 5.666 -1.170 -3.660 1.00 95.62 72 ALA A N 1
ATOM 564 C CA . ALA A 1 72 ? 5.662 -0.660 -2.290 1.00 95.62 72 ALA A CA 1
ATOM 565 C C . ALA A 1 72 ? 4.903 0.675 -2.174 1.00 95.62 72 ALA A C 1
ATOM 567 O O . ALA A 1 72 ? 4.086 0.850 -1.269 1.00 95.62 72 ALA A O 1
ATOM 568 N N . LEU A 1 73 ? 5.109 1.590 -3.130 1.00 95.62 73 LEU A N 1
ATOM 569 C CA . LEU A 1 73 ? 4.364 2.850 -3.208 1.00 95.62 73 LEU A CA 1
ATOM 570 C C . LEU A 1 73 ? 2.867 2.624 -3.446 1.00 95.62 73 LEU A C 1
ATOM 572 O O . LEU A 1 73 ? 2.037 3.277 -2.816 1.00 95.62 73 LEU A O 1
ATOM 576 N N . SER A 1 74 ? 2.512 1.694 -4.333 1.00 96.25 74 SER A N 1
ATOM 577 C CA . SER A 1 74 ? 1.118 1.340 -4.593 1.00 96.25 74 SER A CA 1
ATOM 578 C C . SER A 1 74 ? 0.442 0.791 -3.331 1.00 96.25 74 SER A C 1
ATOM 580 O O . SER A 1 74 ? -0.606 1.300 -2.940 1.00 96.25 74 SER A O 1
ATOM 582 N N . VAL A 1 75 ? 1.067 -0.162 -2.632 1.00 95.88 75 VAL A N 1
ATOM 583 C CA . VAL A 1 75 ? 0.556 -0.721 -1.368 1.00 95.88 75 VAL A CA 1
ATOM 584 C C . VAL A 1 75 ? 0.350 0.372 -0.318 1.00 95.88 75 VAL A C 1
ATOM 586 O O . VAL A 1 75 ? -0.710 0.421 0.304 1.00 95.88 75 VAL A O 1
ATOM 589 N N . ALA A 1 76 ? 1.312 1.285 -0.154 1.00 95.69 76 ALA A N 1
ATOM 590 C CA . ALA A 1 76 ? 1.187 2.399 0.785 1.00 95.69 76 ALA A CA 1
ATOM 591 C C . ALA A 1 76 ? 0.003 3.324 0.445 1.00 95.69 76 ALA A C 1
ATOM 593 O O . ALA A 1 76 ? -0.738 3.739 1.342 1.00 95.69 76 ALA A O 1
ATOM 594 N N . ASN A 1 77 ? -0.222 3.605 -0.844 1.00 94.88 77 ASN A N 1
ATOM 595 C CA . ASN A 1 77 ? -1.369 4.395 -1.295 1.00 94.88 77 ASN A CA 1
ATOM 596 C C . ASN A 1 77 ? -2.694 3.689 -0.981 1.00 94.88 77 ASN A C 1
ATOM 598 O O . ASN A 1 77 ? -3.594 4.309 -0.422 1.00 94.88 77 ASN A O 1
ATOM 602 N N . TRP A 1 78 ? -2.799 2.390 -1.275 1.00 95.19 78 TRP A N 1
ATOM 603 C CA . TRP A 1 78 ? -3.995 1.597 -0.977 1.00 95.19 78 TRP A CA 1
ATOM 604 C C . TRP A 1 78 ? -4.291 1.529 0.523 1.00 95.19 78 TRP A C 1
ATOM 606 O O . TRP A 1 78 ? -5.434 1.739 0.924 1.00 95.19 78 TRP A O 1
ATOM 616 N N . ALA A 1 79 ? -3.274 1.296 1.358 1.00 94.50 79 ALA A N 1
ATOM 617 C CA . ALA A 1 79 ? -3.424 1.301 2.813 1.00 94.50 79 ALA A CA 1
ATOM 618 C C . ALA A 1 79 ? -3.902 2.668 3.326 1.00 94.50 79 ALA A C 1
ATOM 620 O O . ALA A 1 79 ? -4.829 2.742 4.130 1.00 94.50 79 ALA A O 1
ATOM 621 N N . THR A 1 80 ? -3.327 3.756 2.805 1.00 96.19 80 THR A N 1
ATOM 622 C CA . THR A 1 80 ? -3.738 5.126 3.148 1.00 96.19 80 THR A CA 1
ATOM 623 C C . THR A 1 80 ? -5.197 5.385 2.772 1.00 96.19 80 THR A C 1
ATOM 625 O O . THR A 1 80 ? -5.952 5.923 3.580 1.00 96.19 80 THR A O 1
ATOM 628 N N . THR A 1 81 ? -5.621 4.984 1.570 1.00 95.81 81 THR A N 1
ATOM 629 C CA . THR A 1 81 ? -7.021 5.099 1.137 1.00 95.81 81 THR A CA 1
ATOM 630 C C . THR A 1 81 ? -7.949 4.284 2.033 1.00 95.81 81 THR A C 1
ATOM 632 O O . THR A 1 81 ? -8.924 4.832 2.532 1.00 95.81 81 THR A O 1
ATOM 635 N N . ALA A 1 82 ? -7.615 3.024 2.324 1.00 94.81 82 ALA A N 1
ATOM 636 C CA . ALA A 1 82 ? -8.436 2.161 3.172 1.00 94.81 82 ALA A CA 1
ATOM 637 C C . ALA A 1 82 ? -8.605 2.714 4.599 1.00 94.81 82 ALA A C 1
ATOM 639 O O . ALA A 1 82 ? -9.703 2.668 5.152 1.00 94.81 82 ALA A O 1
ATOM 640 N N . ILE A 1 83 ? -7.542 3.274 5.189 1.00 96.94 83 ILE A N 1
ATOM 641 C CA . ILE A 1 83 ? -7.603 3.919 6.510 1.00 96.94 83 ILE A CA 1
ATOM 642 C C . ILE A 1 83 ? -8.504 5.157 6.466 1.00 96.94 83 ILE A C 1
ATOM 644 O O . ILE A 1 83 ? -9.335 5.335 7.355 1.00 96.94 83 ILE A O 1
ATOM 648 N N . ASN A 1 84 ? -8.361 6.005 5.443 1.00 97.19 84 ASN A N 1
ATOM 649 C CA . ASN A 1 84 ? -9.190 7.203 5.296 1.00 97.19 84 ASN A CA 1
ATOM 650 C C . ASN A 1 84 ? -10.671 6.858 5.085 1.00 97.19 84 ASN A C 1
ATOM 652 O O . ASN A 1 84 ? -11.532 7.484 5.704 1.00 97.19 84 ASN A O 1
ATOM 656 N N . ASP A 1 85 ? -10.968 5.846 4.271 1.00 97.56 85 ASP A N 1
ATOM 657 C CA . ASP A 1 85 ? -12.333 5.378 4.027 1.00 97.56 85 ASP A CA 1
ATOM 658 C C . ASP A 1 85 ? -12.951 4.792 5.304 1.00 97.56 85 ASP A C 1
ATOM 660 O O . ASP A 1 85 ? -14.089 5.108 5.658 1.00 97.56 85 ASP A O 1
ATOM 664 N N . LEU A 1 86 ? -12.188 3.996 6.061 1.00 96.88 86 LEU A N 1
ATOM 665 C CA . LEU A 1 86 ? -12.652 3.453 7.337 1.00 96.88 86 LEU A CA 1
ATOM 666 C C . LEU A 1 86 ? -12.888 4.558 8.373 1.00 96.88 86 LEU A C 1
ATOM 668 O O . LEU A 1 86 ? -13.909 4.545 9.064 1.00 96.88 86 LEU A O 1
ATOM 672 N N . ALA A 1 87 ? -11.979 5.528 8.471 1.00 97.31 87 ALA A N 1
ATOM 673 C CA . ALA A 1 87 ? -12.134 6.697 9.331 1.00 97.31 87 ALA A CA 1
ATOM 674 C C . ALA A 1 87 ? -13.426 7.457 8.987 1.00 97.31 87 ALA A C 1
ATOM 676 O O . ALA A 1 87 ? -14.246 7.729 9.866 1.00 97.31 87 ALA A O 1
ATOM 677 N N . HIS A 1 88 ? -13.665 7.696 7.694 1.00 96.81 88 HIS A N 1
ATOM 678 C CA . HIS A 1 88 ? -14.883 8.335 7.206 1.00 96.81 88 HIS A CA 1
ATOM 679 C C . HIS A 1 88 ? -16.151 7.566 7.609 1.00 96.81 88 HIS A C 1
ATOM 681 O O . HIS A 1 88 ? -17.085 8.160 8.145 1.00 96.81 88 HIS A O 1
ATOM 687 N N . HIS A 1 89 ? -16.179 6.246 7.409 1.00 97.69 89 HIS A N 1
ATOM 688 C CA . HIS A 1 89 ? -17.356 5.424 7.706 1.00 97.69 89 HIS A CA 1
ATOM 689 C C . HIS A 1 89 ? -17.606 5.184 9.199 1.00 97.69 89 HIS A C 1
ATOM 691 O O . HIS A 1 89 ? -18.740 4.913 9.590 1.00 97.69 89 HIS A O 1
ATOM 697 N N . THR A 1 90 ? -16.577 5.293 10.037 1.00 96.88 90 THR A N 1
ATOM 698 C CA . THR A 1 90 ? -16.680 5.068 11.490 1.00 96.88 90 THR A CA 1
ATOM 699 C C . THR A 1 90 ? -16.801 6.359 12.298 1.00 96.88 90 THR A C 1
ATOM 701 O O . THR A 1 90 ? -17.000 6.298 13.510 1.00 96.88 90 THR A O 1
ATOM 704 N N . GLY A 1 91 ? -16.668 7.529 11.662 1.00 96.69 91 GLY A N 1
ATOM 705 C CA . GLY A 1 91 ? -16.610 8.820 12.354 1.00 96.69 91 GLY A CA 1
ATOM 706 C C . GLY A 1 91 ? -15.354 9.000 13.217 1.00 96.69 91 GLY A C 1
ATOM 707 O O . GLY A 1 91 ? -15.306 9.912 14.042 1.00 96.69 91 GLY A O 1
ATOM 708 N N . ARG A 1 92 ? -14.348 8.133 13.049 1.00 97.06 92 ARG A N 1
ATOM 709 C CA . ARG A 1 92 ? -13.047 8.208 13.726 1.00 97.06 92 ARG A CA 1
ATOM 710 C C . ARG A 1 92 ? -12.072 9.032 12.894 1.00 97.06 92 ARG A C 1
ATOM 712 O O . ARG A 1 92 ? -12.266 9.244 11.701 1.00 97.06 92 ARG A O 1
ATOM 719 N N . THR A 1 93 ? -10.986 9.484 13.508 1.00 98.00 93 THR A N 1
ATOM 720 C CA . THR A 1 93 ? -9.856 10.044 12.759 1.00 98.00 93 THR A CA 1
ATOM 721 C C . THR A 1 93 ? -8.973 8.919 12.203 1.00 98.00 93 THR A C 1
ATOM 723 O O . THR A 1 93 ? -8.909 7.844 12.803 1.00 98.00 93 THR A O 1
ATOM 726 N N . PRO A 1 94 ? -8.229 9.149 11.103 1.00 97.12 94 PRO A N 1
ATOM 727 C CA . PRO A 1 94 ? -7.224 8.197 10.624 1.00 97.12 94 PRO A CA 1
ATOM 728 C C . PRO A 1 94 ? -6.226 7.780 11.712 1.00 97.12 94 PRO A C 1
ATOM 730 O O . PRO A 1 94 ? -5.899 6.603 11.820 1.00 97.12 94 PRO A O 1
ATOM 733 N N . GLN A 1 95 ? -5.811 8.723 12.569 1.00 97.06 95 GLN A N 1
ATOM 734 C CA . GLN A 1 95 ? -4.921 8.441 13.700 1.00 97.06 95 GLN A CA 1
ATOM 735 C C . GLN A 1 95 ? -5.544 7.427 14.664 1.00 97.06 95 GLN A C 1
ATOM 737 O O . GLN A 1 95 ? -4.911 6.439 14.995 1.00 97.06 95 GLN A O 1
ATOM 742 N N . GLN A 1 96 ? -6.814 7.609 15.039 1.00 97.06 96 GLN A N 1
ATOM 743 C CA . GLN A 1 96 ? -7.506 6.675 15.930 1.00 97.06 96 GLN A CA 1
ATOM 744 C C . GLN A 1 96 ? -7.633 5.266 15.343 1.00 97.06 96 GLN A C 1
ATOM 746 O O . GLN A 1 96 ? -7.728 4.310 16.108 1.00 97.06 96 GLN A O 1
ATOM 751 N N . ILE A 1 97 ? -7.719 5.127 14.016 1.00 97.38 97 ILE A N 1
ATOM 752 C CA . ILE A 1 97 ? -7.719 3.820 13.345 1.00 97.38 97 ILE A CA 1
ATOM 753 C C . ILE A 1 97 ? -6.325 3.186 13.414 1.00 97.38 97 ILE A C 1
ATOM 755 O O . ILE A 1 97 ? -6.214 2.008 13.736 1.00 97.38 97 ILE A O 1
ATOM 759 N N . ILE A 1 98 ? -5.272 3.965 13.153 1.00 95.94 98 ILE A N 1
ATOM 760 C CA . ILE A 1 98 ? -3.882 3.494 13.219 1.00 95.94 98 ILE A CA 1
ATOM 761 C C . ILE A 1 98 ? -3.519 3.061 14.643 1.00 95.94 98 ILE A C 1
ATOM 763 O O . ILE A 1 98 ? -3.021 1.954 14.811 1.00 95.94 98 ILE A O 1
ATOM 767 N N . ASP A 1 99 ? -3.834 3.877 15.654 1.00 95.81 99 ASP A N 1
ATOM 768 C CA . ASP A 1 99 ? -3.557 3.571 17.066 1.00 95.81 99 ASP A CA 1
ATOM 769 C C . ASP A 1 99 ? -4.245 2.262 17.507 1.00 95.81 99 ASP A C 1
ATOM 771 O O . ASP A 1 99 ? -3.700 1.484 18.293 1.00 95.81 99 ASP A O 1
ATOM 775 N N . GLN A 1 100 ? -5.447 1.994 16.976 1.00 93.69 100 GLN A N 1
ATOM 776 C CA . GLN A 1 100 ? -6.148 0.732 17.214 1.00 93.69 100 GLN A CA 1
ATOM 777 C C . GLN A 1 100 ? -5.394 -0.446 16.599 1.00 93.69 100 GLN A C 1
ATOM 779 O O . GLN A 1 100 ? -5.120 -1.411 17.302 1.00 93.69 100 GLN A O 1
ATOM 784 N N . TYR A 1 101 ? -5.038 -0.365 15.313 1.00 91.31 101 TYR A N 1
ATOM 785 C CA . TYR A 1 101 ? -4.294 -1.436 14.650 1.00 91.31 101 TYR A CA 1
ATOM 786 C C . TYR A 1 101 ? -2.936 -1.692 15.303 1.00 91.31 101 TYR A C 1
ATOM 788 O O . TYR A 1 101 ? -2.536 -2.843 15.418 1.00 91.31 101 TYR A O 1
ATOM 796 N N . GLU A 1 1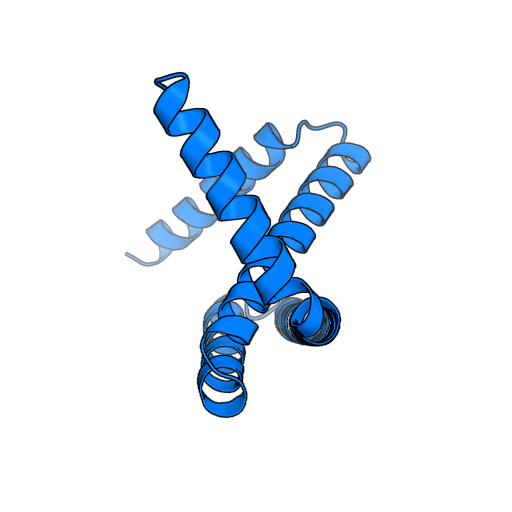02 ? -2.235 -0.649 15.749 1.00 89.38 102 GLU A N 1
ATOM 797 C CA . GLU A 1 102 ? -0.986 -0.797 16.499 1.00 89.38 102 GLU A CA 1
ATOM 798 C C . GLU A 1 102 ? -1.204 -1.595 17.790 1.00 89.38 102 GLU A C 1
ATOM 800 O O . GLU A 1 102 ? -0.477 -2.554 18.044 1.00 89.38 102 GLU A O 1
ATOM 805 N N . THR A 1 103 ? -2.241 -1.253 18.558 1.00 90.62 103 THR A N 1
ATOM 806 C CA . THR A 1 103 ? -2.596 -1.970 19.792 1.00 90.62 103 THR A CA 1
ATOM 807 C C . THR A 1 103 ? -2.932 -3.436 19.513 1.00 90.62 103 THR A C 1
ATOM 809 O O . THR A 1 103 ? -2.405 -4.320 20.185 1.00 90.62 103 THR A O 1
ATOM 812 N N . ASP A 1 104 ? -3.768 -3.697 18.505 1.00 86.75 104 ASP A N 1
ATOM 813 C CA . ASP A 1 104 ? -4.207 -5.050 18.147 1.00 86.75 104 ASP A CA 1
ATOM 814 C C . ASP A 1 104 ? -3.022 -5.917 17.682 1.00 86.75 104 ASP A C 1
ATOM 816 O O . ASP A 1 104 ? -2.881 -7.062 18.101 1.00 86.75 104 ASP A O 1
ATOM 820 N N . ILE A 1 105 ? -2.122 -5.357 16.863 1.00 82.19 105 ILE A N 1
ATOM 821 C CA . ILE A 1 105 ? -0.935 -6.066 16.361 1.00 82.19 105 ILE A CA 1
ATOM 822 C C . ILE A 1 105 ? 0.052 -6.385 17.488 1.00 82.19 105 ILE A C 1
ATOM 824 O O . ILE A 1 105 ? 0.636 -7.467 17.488 1.00 82.19 105 ILE A O 1
ATOM 828 N N . ILE A 1 106 ? 0.281 -5.454 18.420 1.00 80.31 106 ILE A N 1
ATOM 829 C CA . ILE A 1 106 ? 1.178 -5.684 19.562 1.00 80.31 106 ILE A CA 1
ATOM 830 C C . ILE A 1 106 ? 0.593 -6.763 20.480 1.00 80.31 106 ILE A C 1
ATOM 832 O O . ILE A 1 106 ? 1.318 -7.676 20.866 1.00 80.31 106 ILE A O 1
ATOM 836 N N . ALA A 1 107 ? -0.710 -6.709 20.768 1.00 73.88 107 ALA A N 1
ATOM 837 C CA . ALA A 1 107 ? -1.384 -7.720 21.581 1.00 73.88 107 ALA A CA 1
ATOM 838 C C . ALA A 1 107 ? -1.279 -9.124 20.956 1.00 73.88 107 ALA A C 1
ATOM 840 O O . ALA A 1 107 ? -0.886 -10.075 21.629 1.00 73.88 107 ALA A O 1
ATOM 841 N N . ASP A 1 108 ? -1.515 -9.238 19.645 1.00 71.06 108 ASP A N 1
ATOM 842 C CA . ASP A 1 108 ? -1.355 -10.496 18.904 1.00 71.06 108 ASP A CA 1
ATOM 843 C C . ASP A 1 108 ? 0.091 -11.036 18.937 1.00 71.06 108 ASP A C 1
ATOM 845 O O . ASP A 1 108 ? 0.305 -12.237 18.760 1.00 71.06 108 ASP A O 1
ATOM 849 N N . GLN A 1 109 ? 1.098 -10.172 19.129 1.00 66.50 109 GLN A N 1
ATOM 850 C CA . GLN A 1 109 ? 2.504 -10.572 19.269 1.00 66.50 109 GLN A CA 1
ATOM 851 C C . GLN A 1 109 ? 2.862 -11.033 20.685 1.00 66.50 109 GLN A C 1
ATOM 853 O O . GLN A 1 109 ? 3.683 -11.940 20.823 1.00 66.50 109 GLN A O 1
ATOM 858 N N . GLU A 1 110 ? 2.265 -10.445 21.721 1.00 65.12 110 GLU A N 1
ATOM 859 C CA . GLU A 1 110 ? 2.477 -10.851 23.118 1.00 65.12 110 GLU A CA 1
ATOM 860 C C . GLU A 1 110 ? 1.886 -12.239 23.405 1.00 65.12 110 GLU A C 1
ATOM 862 O O . GLU A 1 110 ? 2.508 -13.040 24.099 1.00 65.12 110 GLU A O 1
ATOM 867 N N . ASP A 1 111 ? 0.764 -12.589 22.771 1.00 58.62 111 ASP A N 1
ATOM 868 C CA . ASP A 1 111 ? 0.165 -13.932 22.839 1.00 58.62 111 ASP A CA 1
ATOM 869 C C . ASP A 1 111 ? 1.029 -15.038 22.179 1.00 58.62 111 ASP A C 1
ATOM 871 O O . ASP A 1 111 ? 0.680 -16.225 22.212 1.00 58.62 111 ASP A O 1
ATOM 875 N N . LEU A 1 112 ? 2.159 -14.675 21.555 1.00 52.34 112 LEU A N 1
ATOM 876 C CA . LEU A 1 112 ? 3.104 -15.590 20.901 1.00 52.34 112 LEU A CA 1
ATOM 877 C C . LEU A 1 112 ? 4.395 -15.839 21.705 1.00 52.34 112 LEU A C 1
ATOM 879 O O . LEU A 1 112 ? 5.205 -16.663 21.265 1.00 52.34 112 LEU A O 1
ATOM 883 N N . THR A 1 113 ? 4.598 -15.155 22.838 1.00 48.50 113 THR A N 1
ATOM 884 C CA . THR A 1 113 ? 5.775 -15.295 23.726 1.00 48.50 113 THR A CA 1
ATOM 885 C C . THR A 1 113 ? 5.436 -15.964 25.047 1.00 48.50 113 THR A C 1
ATOM 887 O O . THR A 1 113 ? 6.233 -16.832 25.474 1.00 48.50 113 THR A O 1
#

Foldseek 3Di:
DDPVVVVVVVVVVVVLCVLLVVLQVVLLVLLVVLVCVQVVVPVCNVCSVVSVVVSLVVCCVPPNDSNSVSNVVNNVVVVVVVLCVVCVVVVHDSVVSVVVVVVVVVVVVVVVD

Secondary structure (DSSP, 8-state):
--HHHHHHHHHHHHHHHHHHGGGHHHHHHHHHHHHHHHHTTTT-GGGHHHHHHHHHHHHHHHHHHHHHHHHHHHHHHHHHHHHHHHHHHHT--HHHHHHHHHHHHHHHHHTT-

Radius of gyration: 17.11 Å; chains: 1; bounding box: 36×42×40 Å

Sequence (113 aa):
MDPLARRQMIAHVQVERQRLLPEHEQATRTTIEMLRAGTGHASEPRLVPYLNLAYLLGVKGTYGDDQLMALALSVANWATTAINDLAHHTGRTPQQIIDQYETDIIADQEDLT

pLDDT: mean 90.47, std 9.14, range [48.5, 98.0]